Protein AF-A0A176NIK9-F1 (afdb_monomer)

Secondary structure (DSSP, 8-state):
-EEEEEEEEPPTT----TT-EEEEEEEETT--EEEEESSTTS-PPPSS---S-EEEEEEE-TTTS-TT-EEEEEEEEEETTEE-B---EEEEE--SS-EEEEEE--B-GGGGGGG--------

Sequence (123 aa):
MNIITLTLQLPEGYRLPDAGRTEVSVRNTAGVQISASGGQGSNMAPKEPVNQPWQYRFQVDPETMPAGEQLLVKAQAYQDDTALFLDTEQAFTWDGGDQHVDIPLSLAPASLVETVQAPTFGS

Radius of gyration: 17.11 Å; Cα contacts (8 Å, |Δi|>4): 226; chains: 1; bounding box: 34×27×67 Å

Structure (mmCIF, N/CA/C/O backbone):
data_AF-A0A176NIK9-F1
#
_entry.id   AF-A0A176NIK9-F1
#
loop_
_atom_site.group_PDB
_atom_site.id
_atom_site.type_symbol
_atom_site.label_atom_id
_atom_site.label_alt_id
_atom_site.label_comp_id
_atom_site.label_asym_id
_atom_site.label_entity_id
_atom_site.label_seq_id
_atom_site.pdbx_PDB_ins_code
_atom_site.Cartn_x
_atom_site.Cartn_y
_atom_site.Cartn_z
_atom_site.occupancy
_atom_site.B_iso_or_equiv
_atom_site.auth_seq_id
_atom_site.auth_comp_id
_atom_site.auth_asym_id
_atom_site.auth_atom_id
_atom_site.pdbx_PDB_model_num
ATOM 1 N N . MET A 1 1 ? 0.220 -3.512 19.704 1.00 84.88 1 MET A N 1
ATOM 2 C CA . MET A 1 1 ? 1.007 -3.485 18.455 1.00 84.88 1 MET A CA 1
ATOM 3 C C . MET A 1 1 ? 0.631 -4.679 17.595 1.00 84.88 1 MET A C 1
ATOM 5 O O . MET A 1 1 ? 0.837 -5.802 18.037 1.00 84.88 1 MET A O 1
ATOM 9 N N . ASN A 1 2 ? 0.083 -4.428 16.411 1.00 90.56 2 ASN A N 1
ATOM 10 C CA . ASN A 1 2 ? -0.264 -5.441 15.412 1.00 90.56 2 ASN A CA 1
ATOM 11 C C . ASN A 1 2 ? 0.669 -5.309 14.202 1.00 90.56 2 ASN A C 1
ATOM 13 O O . ASN A 1 2 ? 1.262 -4.247 13.992 1.00 90.56 2 ASN A O 1
ATOM 17 N N . ILE A 1 3 ? 0.821 -6.368 13.411 1.00 90.56 3 ILE A N 1
ATOM 18 C CA . ILE A 1 3 ? 1.676 -6.380 12.223 1.00 90.56 3 ILE A CA 1
ATOM 19 C C . ILE A 1 3 ? 0.813 -6.474 10.971 1.00 90.56 3 ILE A C 1
ATOM 21 O O . ILE A 1 3 ? 0.053 -7.422 10.785 1.00 90.56 3 ILE A O 1
ATOM 25 N N . ILE A 1 4 ? 1.013 -5.529 10.056 1.00 91.44 4 ILE A N 1
ATOM 26 C CA . ILE A 1 4 ? 0.466 -5.611 8.705 1.00 91.44 4 ILE A CA 1
ATOM 27 C C . ILE A 1 4 ? 1.571 -6.099 7.771 1.00 91.44 4 ILE A C 1
ATOM 29 O O . ILE A 1 4 ? 2.689 -5.575 7.766 1.00 91.44 4 ILE A O 1
ATOM 33 N N . THR A 1 5 ? 1.262 -7.131 6.991 1.00 91.06 5 THR A N 1
ATOM 34 C CA . THR A 1 5 ? 2.138 -7.697 5.963 1.00 91.06 5 THR A CA 1
ATOM 35 C C . THR A 1 5 ? 1.550 -7.400 4.593 1.00 91.06 5 THR A C 1
ATOM 37 O O . THR A 1 5 ? 0.467 -7.875 4.268 1.00 91.06 5 THR A O 1
ATOM 40 N N . LEU A 1 6 ? 2.274 -6.628 3.791 1.00 90.00 6 LEU A N 1
ATOM 41 C CA . LEU A 1 6 ? 1.948 -6.353 2.401 1.00 90.00 6 LEU A CA 1
ATOM 42 C C . LEU A 1 6 ? 2.738 -7.298 1.500 1.00 90.00 6 LEU A C 1
ATOM 44 O O . LEU A 1 6 ? 3.968 -7.337 1.574 1.00 90.00 6 LEU A O 1
ATOM 48 N N . THR A 1 7 ? 2.040 -8.013 0.630 1.00 89.38 7 THR A N 1
ATOM 49 C CA . THR A 1 7 ? 2.629 -8.795 -0.457 1.00 89.38 7 THR A CA 1
ATOM 50 C C . THR A 1 7 ? 2.462 -8.007 -1.748 1.00 89.38 7 THR A C 1
ATOM 52 O O . THR A 1 7 ? 1.358 -7.865 -2.265 1.00 89.38 7 THR A O 1
ATOM 55 N N . LEU A 1 8 ? 3.561 -7.463 -2.266 1.00 86.69 8 LEU A N 1
ATOM 56 C CA . LEU A 1 8 ? 3.589 -6.699 -3.508 1.00 86.69 8 LEU A CA 1
ATOM 57 C C . LEU A 1 8 ? 3.636 -7.682 -4.676 1.00 86.69 8 LEU A C 1
ATOM 59 O O . LEU A 1 8 ? 4.672 -8.290 -4.962 1.00 86.69 8 LEU A O 1
ATOM 63 N N . GLN A 1 9 ? 2.485 -7.881 -5.313 1.00 86.31 9 GLN A N 1
ATOM 64 C CA . GLN A 1 9 ? 2.343 -8.862 -6.378 1.00 86.31 9 GLN A CA 1
ATOM 65 C C . GLN A 1 9 ? 2.899 -8.270 -7.668 1.00 86.31 9 GLN A C 1
ATOM 67 O O . GLN A 1 9 ? 2.348 -7.326 -8.233 1.00 86.31 9 GLN A O 1
ATOM 72 N N . LEU A 1 10 ? 4.022 -8.821 -8.115 1.00 82.19 10 LEU A N 1
ATOM 73 C CA . LEU A 1 10 ? 4.605 -8.467 -9.399 1.00 82.19 10 LEU A CA 1
ATOM 74 C C . LEU A 1 10 ? 3.701 -8.975 -10.536 1.00 82.19 10 LEU A C 1
ATOM 76 O O . LEU A 1 10 ? 3.101 -10.043 -10.397 1.00 82.19 10 LEU A O 1
ATOM 80 N N . PRO A 1 11 ? 3.644 -8.261 -11.670 1.00 81.44 11 PRO A N 1
ATOM 81 C CA . PRO A 1 11 ? 3.025 -8.771 -12.887 1.00 81.44 11 PRO A CA 1
ATOM 82 C C . PRO A 1 11 ? 3.585 -10.149 -13.270 1.00 81.44 11 PRO A C 1
ATOM 84 O O . PRO A 1 11 ? 4.766 -10.433 -13.044 1.00 81.44 11 PRO A O 1
ATOM 87 N 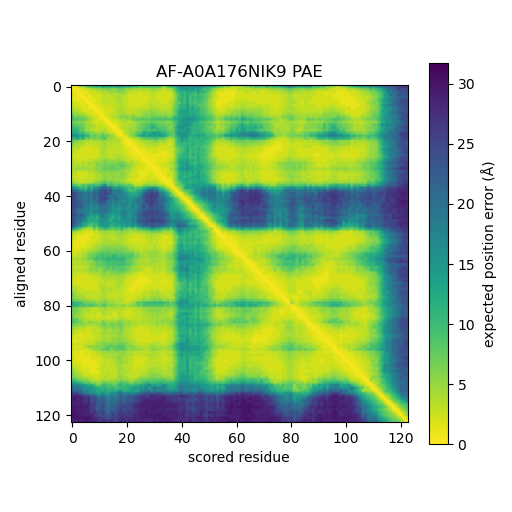N . GLU A 1 12 ? 2.758 -11.001 -13.877 1.00 77.38 12 GLU A N 1
ATOM 88 C CA . GLU A 1 12 ? 3.174 -12.350 -14.274 1.00 77.38 12 GLU A CA 1
ATOM 89 C C . GLU A 1 12 ? 4.422 -12.327 -15.168 1.00 77.38 12 GLU A C 1
ATOM 91 O O . GLU A 1 12 ? 4.529 -11.549 -16.115 1.00 77.38 12 GLU A O 1
ATOM 96 N N . GLY A 1 13 ? 5.392 -13.187 -14.849 1.00 73.25 13 GLY A N 1
ATOM 97 C CA . GLY A 1 13 ? 6.660 -13.274 -15.576 1.00 73.25 13 GLY A CA 1
ATOM 98 C C . GLY A 1 13 ? 7.648 -12.133 -15.301 1.00 73.25 13 GLY A C 1
ATOM 99 O O . GLY A 1 13 ? 8.795 -12.230 -15.736 1.00 73.25 13 GLY A O 1
ATOM 100 N N . TYR A 1 14 ? 7.260 -11.098 -14.549 1.00 75.06 14 TYR A N 1
ATOM 101 C CA . TYR A 1 14 ? 8.148 -9.994 -14.201 1.00 75.06 14 TYR A CA 1
ATOM 102 C C . TYR A 1 14 ? 9.014 -10.327 -12.980 1.00 75.06 14 TYR A C 1
ATOM 104 O O . TYR A 1 14 ? 8.534 -10.818 -11.953 1.00 75.06 14 TYR A O 1
ATOM 112 N N . ARG A 1 15 ? 10.309 -10.022 -13.076 1.00 71.38 15 ARG A N 1
ATOM 113 C CA . ARG A 1 15 ? 11.259 -10.099 -11.961 1.00 71.38 15 ARG A CA 1
ATOM 114 C C . ARG A 1 15 ? 11.809 -8.712 -11.683 1.00 71.38 15 ARG A C 1
ATOM 116 O O . ARG A 1 15 ? 12.092 -7.964 -12.613 1.00 71.38 15 ARG A O 1
ATOM 123 N N . LEU A 1 16 ? 11.958 -8.386 -10.402 1.00 72.25 16 LEU A N 1
ATOM 124 C CA . LEU A 1 16 ? 12.644 -7.161 -10.007 1.00 72.25 16 LEU A CA 1
ATOM 125 C C . LEU A 1 16 ? 14.114 -7.230 -10.451 1.00 72.25 16 LEU A C 1
ATOM 127 O O . LEU A 1 16 ? 14.716 -8.300 -10.340 1.00 72.25 16 LEU A O 1
ATOM 131 N N . PRO A 1 17 ? 14.691 -6.119 -10.933 1.00 67.75 17 PRO A N 1
ATOM 132 C CA . PRO A 1 17 ? 16.107 -6.071 -11.269 1.00 67.75 17 PRO A CA 1
ATOM 133 C C . PRO A 1 17 ? 16.970 -6.187 -10.006 1.00 67.75 17 PRO A C 1
ATOM 135 O O . PRO A 1 17 ? 16.652 -5.591 -8.976 1.00 67.75 17 PRO A O 1
ATOM 138 N N . ASP A 1 18 ? 18.095 -6.904 -10.103 1.00 65.12 18 ASP A N 1
ATOM 139 C CA . ASP A 1 18 ? 19.032 -7.121 -8.987 1.00 65.12 18 ASP A CA 1
ATOM 140 C C . ASP A 1 18 ? 19.624 -5.816 -8.421 1.00 65.12 18 ASP A C 1
ATOM 142 O O . ASP A 1 18 ? 19.940 -5.731 -7.237 1.00 65.12 18 ASP A O 1
ATOM 146 N N . ALA A 1 19 ? 19.765 -4.785 -9.261 1.00 64.88 19 ALA A N 1
ATOM 147 C CA . ALA A 1 19 ? 20.337 -3.483 -8.909 1.00 64.88 19 ALA A CA 1
ATOM 148 C C . ALA A 1 19 ? 19.281 -2.359 -8.842 1.00 64.88 19 ALA A C 1
ATOM 150 O O . ALA A 1 19 ? 19.563 -1.215 -9.192 1.00 64.88 19 ALA A O 1
ATOM 151 N N . GLY A 1 20 ? 18.053 -2.682 -8.425 1.00 65.75 20 GLY A N 1
ATOM 152 C CA . GLY A 1 20 ? 16.963 -1.714 -8.299 1.00 65.75 20 GLY A CA 1
ATOM 153 C C . GLY A 1 20 ? 16.847 -1.083 -6.909 1.00 65.75 20 GLY A C 1
ATOM 154 O O . GLY A 1 20 ? 17.088 -1.727 -5.887 1.00 65.75 20 GLY A O 1
ATOM 155 N N . ARG A 1 21 ? 16.407 0.177 -6.849 1.00 76.19 21 ARG A N 1
ATOM 156 C CA . ARG A 1 21 ? 15.932 0.792 -5.602 1.00 76.19 21 ARG A CA 1
ATOM 157 C C . ARG A 1 21 ? 14.444 0.516 -5.457 1.00 76.19 21 ARG A C 1
ATOM 159 O O . ARG A 1 21 ? 13.683 0.806 -6.369 1.00 76.19 21 ARG A O 1
ATOM 166 N N . THR A 1 22 ? 14.019 0.029 -4.299 1.00 78.69 22 THR A N 1
ATOM 167 C CA . THR A 1 22 ? 12.601 -0.176 -3.989 1.00 78.69 22 THR A CA 1
ATOM 168 C C . THR A 1 22 ? 12.163 0.686 -2.814 1.00 78.69 22 THR A C 1
ATOM 170 O O . THR A 1 22 ? 12.853 0.737 -1.795 1.00 78.69 22 THR A O 1
ATOM 173 N N . GLU A 1 23 ? 10.996 1.304 -2.926 1.00 85.56 23 GLU A N 1
ATOM 174 C CA . GLU A 1 23 ? 10.396 2.170 -1.917 1.00 85.56 23 GLU A CA 1
ATOM 175 C C . GLU A 1 23 ? 8.929 1.789 -1.730 1.00 85.56 23 GLU A C 1
ATOM 177 O O . GLU A 1 23 ? 8.212 1.518 -2.691 1.00 85.56 23 GLU A O 1
ATOM 182 N N . VAL A 1 24 ? 8.479 1.757 -0.483 1.00 87.44 24 VAL A N 1
ATOM 183 C CA . VAL A 1 24 ? 7.087 1.517 -0.106 1.00 87.44 24 VAL A CA 1
ATOM 184 C C . VAL A 1 24 ? 6.719 2.583 0.902 1.00 87.44 24 VAL A C 1
ATOM 186 O O . VAL A 1 24 ? 7.437 2.764 1.877 1.00 87.44 24 VAL A O 1
ATOM 189 N N . SER A 1 25 ? 5.614 3.282 0.705 1.00 91.19 25 SER A N 1
ATOM 190 C CA . SER A 1 25 ? 5.061 4.206 1.685 1.00 91.19 25 SER A CA 1
ATOM 191 C C . SER A 1 25 ? 3.611 3.860 1.972 1.00 91.19 25 SER A C 1
ATOM 193 O O . SER A 1 25 ? 2.857 3.436 1.099 1.00 91.19 25 SER A O 1
ATOM 195 N N . VAL A 1 26 ? 3.239 4.004 3.237 1.00 91.31 26 VAL A N 1
ATOM 196 C CA . VAL A 1 26 ? 1.900 3.748 3.746 1.00 91.31 26 VAL A CA 1
ATOM 197 C C . VAL A 1 26 ? 1.446 4.991 4.484 1.00 91.31 26 VAL A C 1
ATOM 199 O O . VAL A 1 26 ? 2.129 5.471 5.392 1.00 91.31 26 VAL A O 1
ATOM 202 N N . ARG A 1 27 ? 0.286 5.511 4.104 1.00 93.31 27 ARG A N 1
ATOM 203 C CA . ARG A 1 27 ? -0.342 6.673 4.735 1.00 93.31 27 ARG A CA 1
ATOM 204 C C . ARG A 1 27 ? -1.826 6.436 4.942 1.00 93.31 27 ARG A C 1
ATOM 206 O O . ARG A 1 27 ? -2.406 5.599 4.264 1.00 93.31 27 ARG A O 1
ATOM 213 N N . ASN A 1 28 ? -2.449 7.161 5.856 1.00 91.75 28 ASN A N 1
ATOM 214 C CA . ASN A 1 28 ? -3.907 7.155 5.956 1.00 91.75 28 ASN A CA 1
ATOM 215 C C . ASN A 1 28 ? -4.542 8.164 4.983 1.00 91.75 28 ASN A C 1
ATOM 217 O O . ASN A 1 28 ? -3.851 8.934 4.307 1.00 91.75 28 ASN A O 1
ATOM 221 N N . THR A 1 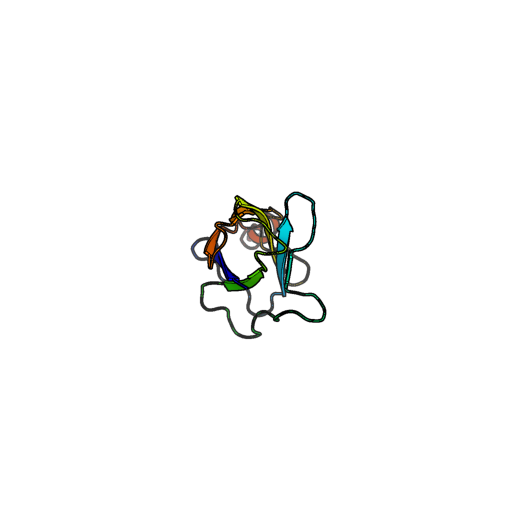29 ? -5.872 8.185 4.922 1.00 90.25 29 THR A N 1
ATOM 222 C CA . THR A 1 29 ? -6.637 9.111 4.064 1.00 90.25 29 THR A CA 1
ATOM 223 C C . THR A 1 29 ? -6.503 10.579 4.477 1.00 90.25 29 THR A C 1
ATOM 225 O O . THR A 1 29 ? -6.692 11.466 3.647 1.00 90.25 29 THR A O 1
ATOM 228 N N . ALA A 1 30 ? -6.104 10.853 5.723 1.00 89.44 30 ALA A N 1
ATOM 229 C CA . ALA A 1 30 ? -5.739 12.191 6.189 1.00 89.44 30 ALA A CA 1
ATOM 230 C C . ALA A 1 30 ? -4.329 12.632 5.733 1.00 89.44 30 ALA A C 1
ATOM 232 O O . ALA A 1 30 ? -3.911 13.753 6.021 1.00 89.44 30 ALA A O 1
ATOM 233 N N . GLY A 1 31 ? -3.588 11.770 5.026 1.00 87.50 31 GLY A N 1
ATOM 234 C CA . GLY A 1 31 ? -2.241 12.047 4.526 1.00 87.50 31 GLY A CA 1
ATOM 235 C C . GLY A 1 31 ? -1.128 11.860 5.560 1.00 87.50 31 GLY A C 1
ATOM 236 O O . GLY A 1 31 ? 0.024 12.180 5.271 1.00 87.50 31 GLY A O 1
ATOM 237 N N . VAL A 1 32 ? -1.437 11.332 6.747 1.00 89.56 32 VAL A N 1
ATOM 238 C CA . VAL A 1 32 ? -0.452 11.022 7.789 1.00 89.56 32 VAL A CA 1
ATOM 239 C C . VAL A 1 32 ? 0.337 9.787 7.374 1.00 89.56 32 VAL A C 1
ATOM 241 O O . VAL A 1 32 ? -0.242 8.733 7.111 1.00 89.56 32 VAL A O 1
ATOM 244 N N . GLN A 1 33 ? 1.665 9.907 7.324 1.00 90.06 33 GLN A N 1
ATOM 245 C CA . GLN A 1 33 ? 2.544 8.776 7.036 1.00 90.06 33 GLN A CA 1
ATOM 246 C C . GLN A 1 33 ? 2.559 7.805 8.221 1.00 90.06 33 GLN A C 1
ATOM 248 O O . GLN A 1 33 ? 2.972 8.166 9.320 1.00 90.06 33 GLN A O 1
ATOM 253 N N . ILE A 1 34 ? 2.143 6.567 7.965 1.00 89.44 34 ILE A N 1
ATOM 254 C CA . ILE A 1 34 ? 2.126 5.468 8.935 1.00 89.44 34 ILE A CA 1
ATOM 255 C C . ILE A 1 34 ? 3.440 4.692 8.873 1.00 89.44 34 ILE A C 1
ATOM 257 O O . ILE A 1 34 ? 4.010 4.329 9.899 1.00 89.44 34 ILE A O 1
ATOM 261 N N . SER A 1 35 ? 3.950 4.445 7.665 1.00 88.19 35 SER A N 1
ATOM 262 C CA . SER A 1 35 ? 5.217 3.743 7.477 1.00 88.19 35 SER A CA 1
ATOM 263 C C . SER A 1 35 ? 5.855 4.069 6.133 1.00 88.19 35 SER A C 1
ATOM 265 O O . SER A 1 35 ? 5.160 4.436 5.189 1.00 88.19 35 SER A O 1
ATOM 267 N N . ALA A 1 36 ? 7.176 3.941 6.032 1.00 83.88 36 ALA A N 1
ATOM 268 C CA . ALA A 1 36 ? 7.881 4.030 4.758 1.00 83.88 36 ALA A CA 1
ATOM 269 C C . ALA A 1 36 ? 9.183 3.212 4.773 1.00 83.88 36 ALA A C 1
ATOM 271 O O . ALA A 1 36 ? 9.936 3.265 5.745 1.00 83.88 36 ALA A O 1
ATOM 272 N N . SER A 1 37 ? 9.486 2.486 3.696 1.00 75.81 37 SER A N 1
ATOM 273 C CA . SER A 1 37 ? 10.818 1.946 3.406 1.00 75.81 37 SER A CA 1
ATOM 274 C C . SER A 1 37 ? 11.598 2.932 2.534 1.00 75.81 37 SER A C 1
ATOM 276 O O . SER A 1 37 ? 11.068 3.476 1.570 1.00 75.81 37 SER A O 1
ATOM 278 N N . GLY A 1 38 ? 12.861 3.189 2.891 1.00 56.91 38 GLY A N 1
ATOM 279 C CA . GLY A 1 38 ? 13.746 4.091 2.137 1.00 56.91 38 GLY A CA 1
ATOM 280 C C . GLY A 1 38 ? 14.155 5.388 2.849 1.00 56.91 38 GLY A C 1
ATOM 281 O O . GLY A 1 38 ? 14.978 6.126 2.313 1.00 56.91 38 GLY A O 1
ATOM 282 N N . GLY A 1 39 ? 13.648 5.652 4.059 1.00 36.41 39 GLY A N 1
ATOM 283 C CA . GLY A 1 39 ? 14.144 6.713 4.949 1.00 36.41 39 GLY A CA 1
ATOM 284 C C . GLY A 1 39 ? 15.275 6.241 5.876 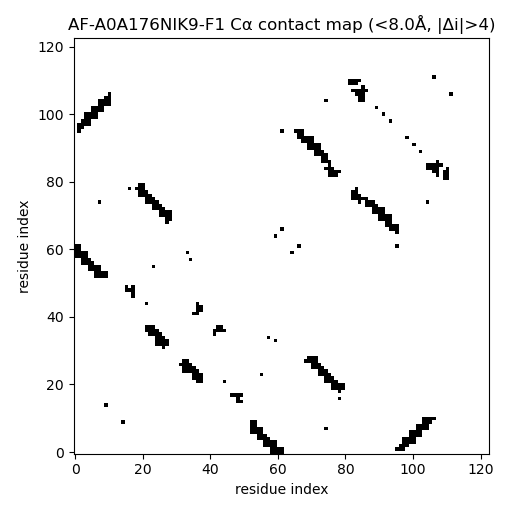1.00 36.41 39 GLY A C 1
ATOM 285 O O . GLY A 1 39 ? 15.432 5.042 6.118 1.00 36.41 39 GLY A O 1
ATOM 286 N N . GLN A 1 40 ? 16.054 7.186 6.420 1.00 30.77 40 GLN A N 1
ATOM 287 C CA . GLN A 1 40 ? 17.078 6.927 7.444 1.00 30.77 40 GLN A CA 1
ATOM 288 C C . GLN A 1 40 ? 16.395 6.307 8.680 1.00 30.77 40 GLN A C 1
ATOM 290 O O . GLN A 1 40 ? 15.805 7.014 9.490 1.00 30.77 40 GLN A O 1
ATOM 295 N N . GLY A 1 41 ? 16.410 4.973 8.775 1.00 32.19 41 GLY A N 1
ATOM 296 C CA . GLY A 1 41 ? 15.790 4.220 9.872 1.00 32.19 41 GLY A CA 1
ATOM 297 C C . GLY A 1 41 ? 14.783 3.126 9.494 1.00 32.19 41 GLY A C 1
ATOM 298 O O . GLY A 1 41 ? 14.159 2.589 10.403 1.00 32.19 41 GLY A O 1
ATOM 299 N N . SER A 1 42 ? 14.595 2.753 8.221 1.00 34.88 42 SER A N 1
ATOM 300 C CA . SER A 1 42 ? 13.685 1.641 7.882 1.00 34.88 42 SER A CA 1
ATOM 301 C C . SER A 1 42 ? 14.244 0.640 6.881 1.00 34.88 42 SER A C 1
ATOM 303 O O . SER A 1 42 ? 14.945 1.009 5.941 1.00 34.88 42 SER A O 1
ATOM 305 N N . ASN A 1 43 ? 13.913 -0.630 7.152 1.00 38.66 43 ASN A N 1
ATOM 306 C CA . ASN A 1 43 ? 14.402 -1.859 6.530 1.00 38.66 43 ASN A CA 1
ATOM 307 C C . ASN A 1 43 ? 14.682 -1.682 5.038 1.00 38.66 43 ASN A C 1
ATOM 309 O O . ASN A 1 43 ? 13.762 -1.596 4.222 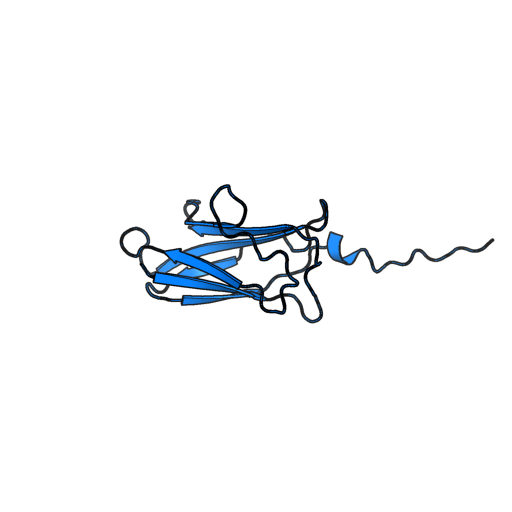1.00 38.66 43 ASN A O 1
ATOM 313 N N . MET A 1 44 ? 15.974 -1.632 4.704 1.00 37.03 44 MET A N 1
ATOM 314 C CA . MET A 1 44 ? 16.428 -1.808 3.334 1.00 37.03 44 MET A CA 1
ATOM 315 C C . MET A 1 44 ? 15.850 -3.125 2.819 1.00 37.03 44 MET A C 1
ATOM 317 O O . MET A 1 44 ? 16.000 -4.159 3.475 1.00 37.03 44 MET A O 1
ATOM 321 N N . ALA A 1 45 ? 15.198 -3.087 1.656 1.00 45.59 45 ALA A N 1
ATOM 322 C CA . ALA A 1 45 ? 14.968 -4.306 0.899 1.00 45.59 45 ALA A CA 1
ATOM 323 C C . ALA A 1 45 ? 16.324 -5.019 0.724 1.00 45.59 45 ALA A C 1
ATOM 325 O O . ALA A 1 45 ? 17.346 -4.341 0.545 1.00 45.59 45 ALA A O 1
ATOM 326 N N . PRO A 1 46 ? 16.374 -6.352 0.877 1.00 41.34 46 PRO A N 1
ATOM 327 C CA . PRO A 1 46 ? 17.631 -7.084 0.855 1.00 41.34 46 PRO A CA 1
ATOM 328 C C . PRO A 1 46 ? 18.379 -6.820 -0.458 1.00 41.34 46 PRO A C 1
ATOM 330 O O . PRO A 1 46 ? 17.778 -6.771 -1.524 1.00 41.34 46 PRO A O 1
ATOM 333 N N . LYS A 1 47 ? 19.709 -6.684 -0.373 1.00 41.44 47 LYS A N 1
ATOM 334 C CA . LYS A 1 47 ? 20.634 -6.589 -1.524 1.00 41.44 47 LYS A CA 1
ATOM 335 C C . LYS A 1 47 ? 20.732 -7.894 -2.335 1.00 41.44 47 LYS A C 1
ATOM 337 O O . LYS A 1 47 ? 21.611 -8.030 -3.179 1.00 41.44 47 LYS A O 1
ATOM 342 N N . GLU A 1 48 ? 19.898 -8.872 -2.013 1.00 42.44 48 GLU A N 1
ATOM 343 C CA . GLU A 1 48 ? 19.857 -10.194 -2.624 1.00 42.44 48 GLU A CA 1
ATOM 344 C C . GLU A 1 48 ? 18.650 -10.259 -3.564 1.00 42.44 48 GLU A C 1
ATOM 346 O O . GLU A 1 48 ? 17.662 -9.559 -3.315 1.00 42.44 48 GLU A O 1
ATOM 351 N N . PRO A 1 49 ? 18.694 -11.083 -4.626 1.00 47.03 49 PRO A N 1
ATOM 352 C CA . PRO A 1 49 ? 17.562 -11.245 -5.525 1.00 47.03 49 PRO A CA 1
ATOM 353 C C . PRO A 1 49 ? 16.314 -11.570 -4.706 1.00 47.03 49 PRO A C 1
ATOM 355 O O . PRO A 1 49 ? 16.276 -12.568 -3.980 1.00 47.03 49 PRO A O 1
ATOM 358 N N . VAL A 1 50 ? 15.295 -10.713 -4.807 1.00 52.97 50 VAL A N 1
ATOM 359 C CA . VAL A 1 50 ? 13.984 -10.941 -4.197 1.00 52.97 50 VAL A CA 1
ATOM 360 C C . VAL A 1 50 ? 13.346 -12.105 -4.951 1.00 52.97 50 VAL A C 1
ATOM 362 O O . VAL A 1 50 ? 12.570 -11.922 -5.889 1.00 52.97 50 VAL A O 1
ATOM 365 N N . ASN A 1 51 ? 13.714 -13.331 -4.576 1.00 50.38 51 ASN A N 1
ATOM 366 C CA . ASN A 1 51 ? 12.931 -14.504 -4.915 1.00 50.38 51 ASN A CA 1
ATOM 367 C C . ASN A 1 51 ? 11.553 -14.267 -4.305 1.00 50.38 51 ASN A C 1
ATOM 369 O O . ASN A 1 51 ? 11.418 -14.092 -3.096 1.00 50.38 51 ASN A O 1
ATOM 373 N N . GLN A 1 52 ? 10.573 -14.149 -5.193 1.00 57.84 52 GLN A N 1
ATOM 374 C CA . GLN A 1 52 ? 9.204 -13.761 -4.901 1.00 57.84 52 GLN A CA 1
ATOM 375 C C . GLN A 1 52 ? 8.645 -14.467 -3.651 1.00 57.84 52 GLN A C 1
ATOM 377 O O . GLN A 1 52 ? 8.939 -15.648 -3.437 1.00 57.84 52 GLN A O 1
ATOM 382 N N . PRO A 1 53 ? 7.777 -13.792 -2.876 1.00 66.38 53 PRO A N 1
ATOM 383 C CA . PRO A 1 53 ? 7.192 -12.474 -3.155 1.00 66.38 53 PRO A CA 1
ATOM 384 C C . PRO A 1 53 ? 7.918 -11.284 -2.495 1.00 66.38 53 PRO A C 1
ATOM 386 O O . PRO A 1 53 ? 8.518 -11.410 -1.430 1.00 66.38 53 PRO A O 1
ATOM 389 N N . TRP A 1 54 ? 7.814 -10.094 -3.104 1.00 79.50 54 TRP A N 1
ATOM 390 C CA . TRP A 1 54 ? 8.278 -8.845 -2.488 1.00 79.50 54 TRP A CA 1
ATOM 391 C C . TRP A 1 54 ? 7.353 -8.488 -1.316 1.00 79.50 54 TRP A C 1
ATOM 393 O O . TRP A 1 54 ? 6.209 -8.089 -1.515 1.00 79.50 54 TRP A O 1
ATOM 403 N N . GLN A 1 55 ? 7.838 -8.667 -0.086 1.00 84.81 55 GLN A N 1
ATOM 404 C CA . GLN A 1 55 ? 7.053 -8.437 1.128 1.00 84.81 55 GLN A CA 1
ATOM 405 C C . GLN A 1 55 ? 7.517 -7.197 1.888 1.00 84.81 55 GLN A C 1
ATOM 407 O O . GLN A 1 55 ? 8.713 -6.983 2.089 1.00 84.81 55 GLN A O 1
ATOM 412 N N . TYR A 1 56 ? 6.558 -6.410 2.371 1.00 86.12 56 TYR A N 1
ATOM 413 C CA . TYR A 1 56 ? 6.790 -5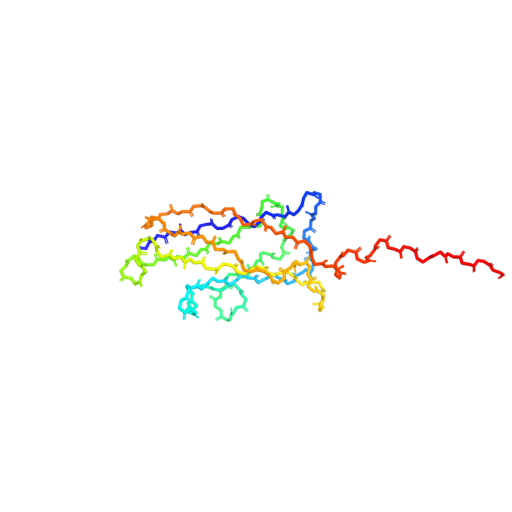.280 3.263 1.00 86.12 56 TYR A CA 1
ATOM 414 C C . TYR A 1 56 ? 5.976 -5.451 4.542 1.00 86.12 56 TYR A C 1
ATOM 416 O O . TYR A 1 56 ? 4.781 -5.718 4.496 1.00 86.12 56 TYR A O 1
ATOM 424 N N . ARG A 1 57 ? 6.623 -5.315 5.699 1.00 89.44 57 ARG A N 1
ATOM 425 C CA . ARG A 1 57 ? 5.987 -5.505 7.007 1.00 89.44 57 ARG A CA 1
ATOM 426 C C . ARG A 1 57 ? 6.182 -4.263 7.849 1.00 89.44 57 ARG A C 1
ATOM 428 O O . ARG A 1 57 ? 7.307 -3.780 7.972 1.00 89.44 57 ARG A O 1
ATOM 435 N N . PHE A 1 58 ? 5.106 -3.793 8.460 1.00 88.81 58 PHE A N 1
ATOM 436 C CA . PHE A 1 58 ? 5.142 -2.661 9.374 1.00 88.81 58 PHE A CA 1
ATOM 437 C C . PHE A 1 58 ? 4.218 -2.898 10.564 1.00 88.81 58 PHE A C 1
ATOM 439 O O . PHE A 1 58 ? 3.275 -3.690 10.507 1.00 88.81 58 PHE A O 1
ATOM 446 N N . GLN A 1 59 ? 4.550 -2.244 11.671 1.00 90.56 59 GLN A N 1
ATOM 447 C CA . GLN A 1 59 ? 3.776 -2.302 12.900 1.00 90.56 59 GLN A CA 1
ATOM 448 C C . GLN A 1 59 ? 2.778 -1.155 12.934 1.00 90.56 59 GLN A C 1
ATOM 450 O O . GLN A 1 59 ? 3.098 -0.039 12.525 1.00 90.56 59 GLN A O 1
ATOM 455 N N . VAL A 1 60 ? 1.592 -1.440 13.455 1.00 88.00 60 VAL A N 1
ATOM 456 C CA . VAL A 1 60 ? 0.557 -0.443 13.691 1.00 88.00 60 VAL A CA 1
ATOM 457 C C . VAL A 1 60 ? 0.067 -0.552 15.123 1.00 88.00 60 VAL A C 1
ATOM 459 O O . VAL A 1 60 ? -0.056 -1.651 15.681 1.00 88.00 60 VAL A O 1
ATOM 462 N N . ASP A 1 61 ? -0.190 0.602 15.726 1.00 87.56 61 ASP A N 1
ATOM 463 C CA . ASP A 1 61 ? -0.687 0.682 17.084 1.00 87.56 61 ASP A CA 1
ATOM 464 C C . ASP A 1 61 ? -2.204 0.968 17.106 1.00 87.56 61 ASP A C 1
ATOM 466 O O . ASP A 1 61 ? -2.625 2.025 16.624 1.00 87.56 61 ASP A O 1
ATOM 470 N N . PRO A 1 62 ? -3.030 0.049 17.650 1.00 84.62 62 PRO A N 1
ATOM 471 C CA . PRO A 1 62 ? -4.488 0.193 17.685 1.00 84.62 62 PRO A CA 1
ATOM 472 C C . PRO A 1 62 ? -4.988 1.343 18.569 1.00 84.62 62 PRO A C 1
ATOM 474 O O . PRO A 1 62 ? -6.155 1.710 18.462 1.00 84.62 62 PRO A O 1
ATOM 477 N N . GLU A 1 63 ? -4.156 1.907 19.452 1.00 86.00 63 GLU A N 1
ATOM 478 C CA . GLU A 1 63 ? -4.543 3.076 20.250 1.00 86.00 63 GLU A CA 1
ATOM 479 C C . GLU A 1 63 ? -4.476 4.362 19.414 1.00 86.00 63 GLU A C 1
ATOM 481 O O . GLU A 1 63 ? -5.181 5.329 19.699 1.00 86.00 63 GLU A O 1
ATOM 486 N N . THR A 1 64 ? -3.648 4.373 18.363 1.00 83.75 64 THR A N 1
ATOM 487 C CA . THR A 1 64 ? -3.424 5.549 17.502 1.00 83.75 64 THR A CA 1
ATOM 488 C C . THR A 1 64 ? -4.092 5.460 16.136 1.00 83.75 64 THR A C 1
ATOM 490 O O . THR A 1 64 ? -4.347 6.491 15.514 1.00 83.75 64 THR A O 1
ATOM 493 N N . MET A 1 65 ? -4.409 4.252 15.677 1.00 86.12 65 MET A N 1
ATOM 494 C CA . MET A 1 65 ? -5.147 4.011 14.446 1.00 86.12 65 MET A CA 1
ATOM 495 C C . MET A 1 65 ? -6.362 3.149 14.787 1.00 86.12 65 MET A C 1
ATOM 497 O O . MET A 1 65 ? -6.174 2.081 15.355 1.00 86.12 65 MET A O 1
ATOM 501 N N . PRO A 1 66 ? -7.601 3.576 14.501 1.00 89.00 66 PRO A N 1
ATOM 502 C CA . PRO A 1 66 ? -8.778 2.762 14.776 1.00 89.00 66 PRO A CA 1
ATOM 503 C C . PRO A 1 66 ? -8.961 1.661 13.723 1.00 89.00 66 PRO A C 1
ATOM 505 O O . PRO A 1 66 ? -8.617 1.823 12.551 1.00 89.00 66 PRO A O 1
ATOM 508 N N . ALA A 1 67 ? -9.564 0.541 14.124 1.00 90.94 67 ALA A N 1
ATOM 509 C CA . ALA A 1 67 ? -10.046 -0.459 13.173 1.00 90.94 67 ALA A CA 1
ATOM 510 C C . ALA A 1 67 ? -11.070 0.171 12.210 1.00 90.94 67 ALA A C 1
ATOM 512 O O . ALA A 1 67 ? -11.897 0.989 12.616 1.00 90.94 67 ALA A O 1
ATOM 513 N N . GLY A 1 68 ? -11.018 -0.213 10.937 1.00 91.50 68 GLY A N 1
ATOM 514 C CA . GLY A 1 68 ? -11.805 0.399 9.867 1.00 91.50 68 GLY A CA 1
ATOM 515 C C . GLY A 1 68 ? -11.123 1.590 9.185 1.00 91.50 68 GLY A C 1
ATOM 516 O O . GLY A 1 68 ? -11.640 2.068 8.174 1.00 91.50 68 GLY A O 1
ATOM 517 N N . GLU A 1 69 ? -9.964 2.043 9.678 1.00 91.19 69 GLU A N 1
ATOM 518 C CA . GLU A 1 69 ? -9.169 3.074 9.007 1.00 91.19 69 GLU A CA 1
ATOM 519 C C . GLU A 1 69 ? -8.710 2.581 7.628 1.00 91.19 69 GLU A C 1
ATOM 521 O O . GLU A 1 69 ? -8.249 1.446 7.459 1.00 91.19 69 GLU A O 1
ATOM 526 N N . GLN A 1 70 ? -8.836 3.453 6.628 1.00 95.00 70 GLN A N 1
ATOM 527 C CA . GLN A 1 70 ? -8.340 3.185 5.286 1.00 95.00 70 GLN A CA 1
ATOM 528 C C . GLN A 1 70 ? -6.892 3.660 5.148 1.00 95.00 70 GLN A C 1
ATOM 530 O O . GLN A 1 70 ? -6.564 4.822 5.403 1.00 95.00 70 GLN A O 1
ATOM 535 N N . LEU A 1 71 ? -6.043 2.747 4.694 1.00 93.69 71 LEU A N 1
ATOM 536 C CA . LEU A 1 71 ? -4.637 2.967 4.413 1.00 93.69 71 LEU A CA 1
ATOM 537 C C . LEU A 1 71 ? -4.387 2.949 2.911 1.00 93.69 71 LEU A C 1
ATOM 539 O O . LEU A 1 71 ? -4.945 2.136 2.181 1.00 93.69 71 LEU A O 1
ATOM 543 N N . LEU A 1 72 ? -3.523 3.851 2.470 1.00 94.94 72 LEU A N 1
ATOM 544 C CA . LEU A 1 72 ? -3.052 4.014 1.107 1.00 94.94 72 LEU A CA 1
ATOM 545 C C . LEU A 1 72 ? -1.605 3.541 1.050 1.00 94.94 72 LEU A C 1
ATOM 547 O O . LEU A 1 72 ? -0.743 4.067 1.757 1.00 94.94 72 LEU A O 1
ATOM 551 N N . VAL A 1 73 ? -1.349 2.547 0.210 1.00 92.69 73 VAL A N 1
ATOM 552 C CA . VAL A 1 73 ? -0.023 1.998 -0.056 1.00 92.69 73 VAL A CA 1
ATOM 553 C C . VAL A 1 73 ? 0.444 2.503 -1.401 1.00 92.69 73 VAL A C 1
ATOM 555 O O . VAL A 1 73 ? -0.239 2.328 -2.407 1.00 92.69 73 VAL A O 1
ATOM 558 N N . LYS A 1 74 ? 1.648 3.052 -1.432 1.00 91.25 74 LYS A N 1
ATOM 559 C CA . LYS A 1 74 ? 2.373 3.348 -2.655 1.00 91.25 74 LYS A CA 1
ATOM 560 C C . LYS A 1 74 ? 3.646 2.526 -2.664 1.00 91.25 74 LYS A C 1
ATOM 562 O O . LYS A 1 74 ? 4.408 2.563 -1.705 1.00 91.25 74 LYS A O 1
ATOM 567 N N . ALA A 1 75 ? 3.878 1.785 -3.735 1.00 87.50 75 ALA A N 1
ATOM 568 C CA . ALA A 1 75 ? 5.091 1.004 -3.899 1.00 87.50 75 ALA A CA 1
ATOM 569 C C . ALA A 1 75 ? 5.717 1.315 -5.247 1.00 87.50 75 ALA A C 1
ATOM 571 O O . ALA A 1 75 ? 5.046 1.305 -6.276 1.00 87.50 75 ALA A O 1
ATOM 572 N N . GLN A 1 76 ? 7.011 1.588 -5.221 1.00 85.56 76 GLN A N 1
ATOM 573 C CA . GLN A 1 76 ? 7.766 2.003 -6.379 1.00 85.56 76 GLN A CA 1
ATOM 574 C C . GLN A 1 76 ? 9.084 1.247 -6.417 1.00 85.56 76 GLN A C 1
ATOM 576 O O . GLN A 1 76 ? 9.722 1.010 -5.392 1.00 85.56 76 GLN A O 1
ATOM 581 N N . ALA A 1 77 ? 9.498 0.867 -7.615 1.00 82.50 77 ALA A N 1
ATOM 582 C CA . ALA A 1 77 ? 10.854 0.421 -7.863 1.00 82.50 77 ALA A CA 1
ATOM 583 C C . ALA A 1 77 ? 11.449 1.262 -8.982 1.00 82.50 77 ALA A C 1
ATOM 585 O O . ALA A 1 77 ? 10.724 1.716 -9.873 1.00 82.50 77 ALA A O 1
ATOM 586 N N . TYR A 1 78 ? 12.755 1.458 -8.903 1.00 80.06 78 TYR A N 1
ATOM 587 C CA . TYR A 1 78 ? 13.542 2.228 -9.842 1.00 80.06 78 TYR A CA 1
ATOM 588 C C . TYR A 1 78 ? 14.719 1.387 -10.306 1.00 80.06 78 TYR A C 1
ATOM 590 O O . TYR A 1 78 ? 15.400 0.764 -9.489 1.00 80.06 78 TYR A O 1
ATOM 598 N N . GLN A 1 79 ? 14.956 1.395 -11.610 1.00 77.94 79 GLN A N 1
ATOM 599 C CA . GLN A 1 79 ? 16.212 0.964 -12.203 1.00 77.94 79 GLN A CA 1
ATOM 600 C C . GLN A 1 79 ? 16.893 2.217 -12.740 1.00 77.94 79 GLN A C 1
ATOM 602 O O . GLN A 1 79 ? 16.331 2.902 -13.597 1.00 77.94 79 GLN A O 1
ATOM 607 N N . ASP A 1 80 ? 18.043 2.555 -12.156 1.00 76.56 80 ASP A N 1
ATOM 608 C CA . ASP A 1 80 ? 18.661 3.874 -12.302 1.00 76.56 80 ASP A CA 1
ATOM 609 C C . ASP A 1 80 ? 17.652 4.980 -11.918 1.00 76.56 80 ASP A C 1
ATOM 611 O O . ASP A 1 80 ? 17.201 5.022 -10.772 1.00 76.56 80 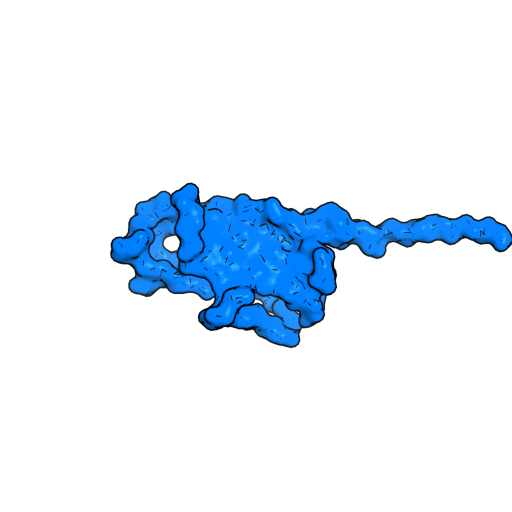ASP A O 1
ATOM 615 N N . ASP A 1 81 ? 17.233 5.820 -12.868 1.00 79.44 81 ASP A N 1
ATOM 616 C CA . ASP A 1 81 ? 16.216 6.868 -12.683 1.00 79.44 81 ASP A CA 1
ATOM 617 C C . ASP A 1 81 ? 14.841 6.500 -13.280 1.00 79.44 81 ASP A C 1
ATOM 619 O O . ASP A 1 81 ? 13.909 7.309 -13.291 1.00 79.44 81 ASP A O 1
ATOM 623 N N . THR A 1 82 ? 14.680 5.272 -13.783 1.00 80.81 82 THR A N 1
ATOM 624 C CA . THR A 1 82 ? 13.450 4.832 -14.453 1.00 80.81 82 THR A CA 1
ATOM 625 C C . THR A 1 82 ? 12.518 4.123 -13.480 1.00 80.81 82 THR A C 1
ATOM 627 O O . THR A 1 82 ? 12.842 3.065 -12.943 1.00 80.81 82 THR A O 1
ATOM 630 N N . ALA A 1 83 ? 11.322 4.681 -13.289 1.00 84.38 83 ALA A N 1
ATOM 631 C CA . ALA A 1 83 ? 10.250 4.041 -12.536 1.00 84.38 83 ALA A CA 1
ATOM 632 C C . ALA A 1 83 ? 9.773 2.756 -13.241 1.00 84.38 83 ALA A C 1
ATOM 634 O O . ALA A 1 83 ? 9.433 2.777 -14.425 1.00 84.38 83 ALA A O 1
ATOM 635 N N . LEU A 1 84 ? 9.734 1.645 -12.501 1.00 83.62 84 LEU A N 1
ATOM 636 C CA . LEU A 1 84 ? 9.358 0.318 -13.004 1.00 83.62 84 LEU A CA 1
ATOM 637 C C . LEU A 1 84 ? 7.855 0.024 -12.900 1.00 83.62 84 LEU A C 1
ATOM 639 O O . LEU A 1 84 ? 7.307 -0.750 -13.682 1.00 83.62 84 LEU A O 1
ATOM 643 N N . PHE A 1 85 ? 7.177 0.643 -11.934 1.00 86.81 85 PHE A N 1
ATOM 644 C CA . PHE A 1 85 ? 5.746 0.460 -11.688 1.00 86.81 85 PHE A CA 1
ATOM 645 C C . PHE A 1 85 ? 4.979 1.769 -11.859 1.00 86.81 85 PHE A C 1
ATOM 647 O O . PHE A 1 85 ? 5.564 2.851 -11.775 1.00 86.81 85 PHE A O 1
ATOM 654 N N . LEU A 1 86 ? 3.674 1.672 -12.112 1.00 87.69 86 LEU A N 1
ATOM 655 C CA . LEU A 1 86 ? 2.779 2.821 -12.120 1.00 87.69 86 LEU A CA 1
ATOM 656 C C . LEU A 1 86 ? 2.800 3.518 -10.760 1.00 87.69 86 LEU A C 1
ATOM 658 O O . LEU A 1 86 ? 2.680 2.873 -9.720 1.00 87.69 86 LEU A O 1
ATOM 662 N N . ASP A 1 87 ? 2.872 4.847 -10.798 1.00 85.19 87 ASP A N 1
ATOM 663 C CA . ASP A 1 87 ? 2.737 5.704 -9.624 1.00 85.19 87 ASP A CA 1
ATOM 664 C C . ASP A 1 87 ? 1.262 5.726 -9.197 1.00 85.19 87 ASP A C 1
ATOM 666 O O . ASP A 1 87 ? 0.493 6.621 -9.539 1.00 85.19 87 ASP A O 1
ATOM 670 N N . THR A 1 88 ? 0.812 4.645 -8.563 1.00 86.25 88 THR A N 1
ATOM 671 C CA . THR A 1 88 ? -0.583 4.454 -8.160 1.00 86.25 88 THR A CA 1
ATOM 672 C C . THR A 1 88 ? -0.644 4.002 -6.716 1.00 86.25 88 THR A C 1
ATOM 674 O O . THR A 1 88 ? 0.091 3.115 -6.284 1.00 86.25 88 THR A O 1
ATOM 677 N N . GLU A 1 89 ? -1.542 4.631 -5.969 1.00 90.94 89 GLU A N 1
ATOM 678 C CA . GLU A 1 89 ? -1.823 4.251 -4.596 1.00 90.94 89 GLU A CA 1
ATOM 679 C C . GLU A 1 89 ? -2.934 3.215 -4.551 1.00 90.94 89 GLU A C 1
ATOM 681 O O . GLU A 1 89 ? -3.930 3.319 -5.268 1.00 90.94 89 GLU A O 1
ATOM 686 N N . GLN A 1 90 ? -2.774 2.235 -3.674 1.00 92.50 90 GLN A N 1
ATOM 687 C CA . GLN A 1 90 ? -3.768 1.203 -3.438 1.00 92.50 90 GLN A CA 1
ATOM 688 C C . GLN A 1 90 ? -4.315 1.319 -2.032 1.00 92.50 90 GLN A C 1
ATOM 690 O O . GLN A 1 90 ? -3.565 1.373 -1.059 1.00 92.50 90 GLN A O 1
ATOM 695 N N . ALA A 1 91 ? -5.638 1.372 -1.945 1.00 94.62 91 ALA A N 1
ATOM 696 C CA . ALA A 1 91 ? -6.342 1.482 -0.686 1.00 94.62 91 ALA A CA 1
ATOM 697 C C . ALA A 1 91 ? -6.659 0.095 -0.121 1.00 94.62 91 ALA A C 1
ATOM 699 O O . ALA A 1 91 ? -7.138 -0.779 -0.842 1.00 94.62 91 ALA A O 1
ATOM 700 N N . PHE A 1 92 ? -6.476 -0.079 1.183 1.00 94.62 92 PHE A N 1
ATOM 701 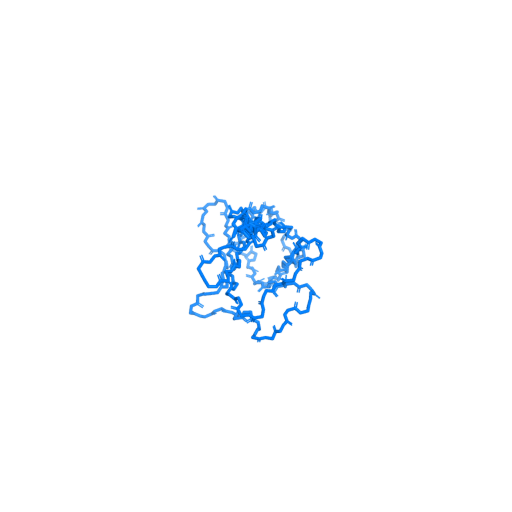C CA . PHE A 1 92 ? -7.027 -1.204 1.929 1.00 94.62 92 PHE A CA 1
ATOM 702 C C . PHE A 1 92 ? -7.556 -0.725 3.282 1.00 94.62 92 PHE A C 1
ATOM 704 O O . PHE A 1 92 ? -7.122 0.299 3.808 1.00 94.62 92 PHE A O 1
ATOM 711 N N . THR A 1 93 ? -8.512 -1.456 3.847 1.00 95.31 93 THR A N 1
ATOM 712 C CA . THR A 1 93 ? -9.051 -1.166 5.179 1.00 95.31 93 THR A CA 1
ATOM 713 C C . THR A 1 93 ? -8.383 -2.066 6.202 1.00 95.31 93 THR A C 1
ATOM 715 O O . THR A 1 93 ? -8.303 -3.279 5.990 1.00 95.31 93 THR A O 1
ATOM 718 N N . TRP A 1 94 ? -7.916 -1.474 7.300 1.00 93.88 94 TRP A N 1
ATOM 719 C CA . TRP A 1 94 ? -7.334 -2.236 8.393 1.00 93.88 94 TRP A CA 1
ATOM 720 C C . TRP A 1 94 ? -8.410 -2.829 9.309 1.00 93.88 94 TRP A C 1
ATOM 722 O O . TRP A 1 94 ? -9.281 -2.101 9.784 1.00 93.88 94 TRP A O 1
ATOM 732 N N . ASP A 1 95 ? -8.356 -4.133 9.586 1.00 93.12 95 ASP A N 1
ATOM 733 C CA . ASP A 1 95 ? -9.369 -4.827 10.401 1.00 93.12 95 ASP A CA 1
ATOM 734 C C . ASP A 1 95 ? -9.190 -4.669 11.924 1.00 93.12 95 ASP A C 1
ATOM 736 O O . ASP A 1 95 ? -10.094 -5.006 12.690 1.00 93.12 95 ASP A O 1
ATOM 740 N N . GLY A 1 96 ? -8.066 -4.095 12.368 1.00 91.06 96 GLY A N 1
ATOM 741 C CA . GLY A 1 96 ? -7.745 -3.898 13.785 1.00 91.06 96 GLY A CA 1
ATOM 742 C C . GLY A 1 96 ? -6.797 -4.942 14.380 1.00 91.06 96 GLY A C 1
ATOM 743 O O . GLY A 1 96 ? -6.357 -4.768 15.520 1.00 91.06 96 GLY A O 1
ATOM 744 N N . GLY A 1 97 ? -6.456 -5.998 13.637 1.00 92.69 97 GLY A N 1
ATOM 745 C CA . GLY A 1 97 ? -5.526 -7.050 14.043 1.00 92.69 97 GLY A CA 1
ATOM 746 C C . GLY A 1 97 ? -4.278 -7.157 13.167 1.00 92.69 97 GLY A C 1
ATOM 747 O O . GLY A 1 97 ? -3.900 -6.234 12.439 1.00 92.69 97 GLY A O 1
ATOM 748 N N . ASP A 1 98 ? -3.601 -8.300 13.274 1.00 94.50 98 ASP A N 1
ATOM 749 C CA . ASP A 1 98 ? -2.591 -8.698 12.299 1.00 94.50 98 ASP A CA 1
ATOM 750 C C . ASP A 1 98 ? -3.269 -8.976 10.956 1.00 94.50 98 ASP A C 1
ATOM 752 O O . ASP A 1 98 ? -4.193 -9.785 10.878 1.00 94.50 98 ASP A O 1
ATOM 756 N N . GLN A 1 99 ? -2.787 -8.336 9.892 1.00 93.69 99 GLN A N 1
ATOM 757 C CA . GLN A 1 99 ? -3.437 -8.403 8.585 1.00 93.69 99 GLN A CA 1
ATOM 758 C C . GLN A 1 99 ? -2.431 -8.690 7.478 1.00 93.69 99 GLN A C 1
ATOM 760 O O . GLN A 1 99 ? -1.323 -8.152 7.452 1.00 93.69 99 GLN A O 1
ATOM 765 N N . HIS A 1 100 ? -2.837 -9.532 6.534 1.00 94.38 100 HIS A N 1
ATOM 766 C CA . HIS A 1 100 ? -2.130 -9.741 5.279 1.00 94.38 100 HIS A CA 1
ATOM 767 C C . HIS A 1 100 ? -2.895 -9.051 4.153 1.00 94.38 100 HIS A C 1
ATOM 769 O O . HIS A 1 100 ? -4.112 -9.207 4.057 1.00 94.38 100 HIS A O 1
ATOM 775 N N . VAL A 1 101 ? -2.192 -8.303 3.307 1.00 92.50 101 VAL A N 1
ATOM 776 C CA . VAL A 1 101 ? -2.789 -7.591 2.176 1.00 92.50 101 VAL A CA 1
ATOM 777 C C . VAL A 1 101 ? -1.953 -7.819 0.928 1.00 92.50 101 VAL A C 1
ATOM 779 O O . VAL A 1 101 ? -0.752 -7.556 0.912 1.00 92.50 101 VAL A O 1
ATOM 782 N N . ASP A 1 102 ? -2.604 -8.275 -0.130 1.00 91.75 102 ASP A N 1
ATOM 783 C CA . ASP A 1 102 ? -2.014 -8.366 -1.456 1.00 91.75 102 ASP A CA 1
ATOM 784 C C . ASP A 1 102 ? -2.178 -7.037 -2.201 1.00 91.75 102 ASP A C 1
ATOM 786 O O . ASP A 1 102 ? -3.274 -6.485 -2.289 1.00 91.75 102 ASP A O 1
ATOM 790 N N . ILE A 1 103 ? -1.074 -6.519 -2.732 1.00 90.19 103 ILE A N 1
ATOM 791 C CA . ILE A 1 103 ? -0.986 -5.220 -3.399 1.00 90.19 103 ILE A CA 1
ATOM 792 C C . ILE A 1 103 ? -0.515 -5.470 -4.843 1.00 90.19 103 ILE A C 1
ATOM 794 O O . ILE A 1 103 ? 0.689 -5.636 -5.067 1.00 90.19 103 ILE A O 1
ATOM 798 N N . PRO A 1 104 ? -1.428 -5.551 -5.830 1.00 89.88 104 PRO A N 1
ATOM 799 C CA . PRO A 1 104 ? -1.073 -5.836 -7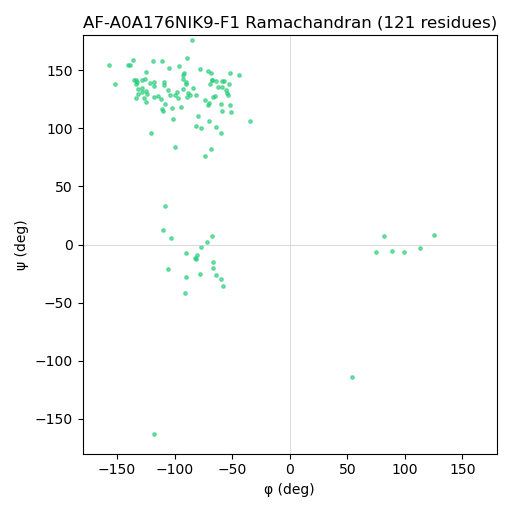.219 1.00 89.88 104 PRO A CA 1
ATOM 800 C C . PRO A 1 104 ? -0.343 -4.671 -7.882 1.00 89.88 104 PRO A C 1
ATOM 802 O O . PRO A 1 104 ? -0.871 -3.569 -7.980 1.00 89.88 104 PRO A O 1
ATOM 805 N N . LEU A 1 105 ? 0.874 -4.900 -8.368 1.00 86.69 105 LEU A N 1
ATOM 806 C CA . LEU A 1 105 ? 1.657 -3.887 -9.069 1.00 86.69 105 LEU A CA 1
ATOM 807 C C . LEU A 1 105 ? 1.440 -3.968 -10.576 1.00 86.69 105 LEU A C 1
ATOM 809 O O . LEU A 1 105 ? 1.279 -5.037 -11.157 1.00 86.69 105 LEU A O 1
ATOM 813 N N . SER A 1 106 ? 1.470 -2.808 -11.221 1.00 87.88 106 SER A N 1
ATOM 814 C CA . SER A 1 106 ? 1.361 -2.669 -12.674 1.00 87.88 106 SER A CA 1
ATOM 815 C C . SER A 1 106 ? 2.603 -1.974 -13.209 1.00 87.88 106 SER A C 1
ATOM 817 O O . SER A 1 106 ? 3.084 -1.034 -12.579 1.00 87.88 106 SER A O 1
ATOM 819 N N . LEU A 1 107 ? 3.131 -2.424 -14.350 1.00 84.69 107 LEU A N 1
ATOM 820 C CA . LEU A 1 107 ? 4.336 -1.838 -14.947 1.00 84.69 107 LEU A CA 1
ATOM 821 C C . LEU A 1 107 ? 4.078 -0.422 -15.451 1.00 84.69 107 LEU A C 1
ATOM 823 O O . LEU A 1 107 ? 3.021 -0.137 -16.018 1.00 84.69 107 LEU A O 1
ATOM 827 N N . ALA A 1 108 ? 5.067 0.453 -15.277 1.00 85.19 108 ALA A N 1
ATOM 828 C CA . ALA A 1 108 ? 5.015 1.775 -15.878 1.00 85.19 108 ALA A CA 1
ATOM 829 C C . ALA A 1 108 ? 5.212 1.667 -17.405 1.00 85.19 108 ALA A C 1
ATOM 831 O O . ALA A 1 108 ? 5.955 0.800 -17.869 1.00 85.19 108 ALA A O 1
ATOM 832 N N . PRO A 1 109 ? 4.626 2.569 -18.217 1.00 75.75 109 PRO A N 1
ATOM 833 C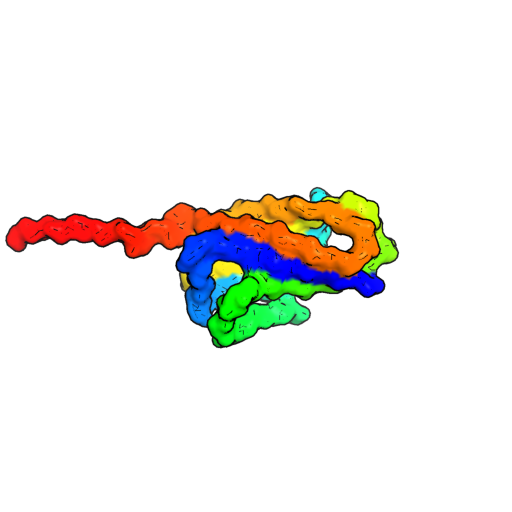 CA . PRO A 1 109 ? 4.807 2.544 -19.669 1.00 75.75 109 PRO A CA 1
ATOM 834 C C . PRO A 1 109 ? 6.277 2.641 -20.090 1.00 75.75 109 PRO A C 1
ATOM 836 O O . PRO A 1 109 ? 6.681 1.985 -21.042 1.00 75.75 109 PRO A O 1
ATOM 839 N N . ALA A 1 110 ? 7.083 3.420 -19.357 1.00 69.50 110 ALA A N 1
ATOM 840 C CA . ALA A 1 110 ? 8.518 3.580 -19.599 1.00 69.50 110 ALA A CA 1
ATOM 841 C C . ALA A 1 110 ? 9.311 2.275 -19.405 1.00 69.50 110 ALA A C 1
ATOM 843 O O . ALA A 1 110 ? 10.340 2.077 -20.041 1.00 69.50 110 ALA A O 1
ATOM 844 N N . SER A 1 111 ? 8.802 1.360 -18.584 1.00 59.09 111 SER A N 1
ATOM 845 C CA . SER A 1 111 ? 9.404 0.053 -18.302 1.00 59.09 111 SER A CA 1
ATOM 846 C C . SER A 1 111 ? 9.075 -0.991 -19.377 1.00 59.09 111 SER A C 1
ATOM 848 O O . SER A 1 111 ? 9.676 -2.058 -19.406 1.00 59.09 111 SER A O 1
ATOM 850 N N . LEU A 1 112 ? 8.126 -0.699 -20.277 1.00 62.62 112 LEU A N 1
ATOM 851 C CA . LEU A 1 112 ? 7.736 -1.571 -21.395 1.00 62.62 112 LEU A CA 1
ATOM 852 C C . LEU A 1 112 ? 8.553 -1.302 -22.677 1.00 62.62 112 LEU A C 1
ATOM 854 O O . LEU A 1 112 ? 8.418 -2.026 -23.666 1.00 62.62 112 LEU A O 1
ATOM 858 N N . VAL A 1 113 ? 9.379 -0.248 -22.689 1.00 55.56 113 VAL A N 1
ATOM 859 C CA . VAL A 1 113 ? 10.005 0.295 -23.910 1.00 55.56 113 VAL A CA 1
ATOM 860 C C . VAL A 1 113 ? 11.257 -0.485 -24.346 1.00 55.56 113 VAL A C 1
ATOM 862 O O . VAL A 1 113 ? 11.675 -0.362 -25.495 1.00 55.56 113 VAL A O 1
ATOM 865 N N . GLU A 1 114 ? 11.810 -1.374 -23.515 1.00 48.97 114 GLU A N 1
ATOM 866 C CA . GLU A 1 114 ? 12.986 -2.190 -23.883 1.00 48.97 114 GLU A CA 1
ATOM 867 C C . GLU A 1 114 ? 12.712 -3.307 -24.915 1.00 48.97 114 GLU A C 1
ATOM 869 O O . GLU A 1 114 ? 13.633 -4.013 -25.318 1.00 48.97 114 GLU A O 1
ATOM 874 N N . THR A 1 115 ? 11.484 -3.440 -25.430 1.00 46.34 115 THR A N 1
ATOM 875 C CA . THR A 1 115 ? 11.141 -4.455 -26.451 1.00 46.34 115 THR A CA 1
ATOM 876 C C . THR A 1 115 ? 10.841 -3.916 -27.849 1.00 46.34 115 THR A C 1
ATOM 878 O O . THR A 1 115 ? 10.373 -4.669 -28.702 1.00 46.34 115 THR A O 1
ATOM 881 N N . VAL A 1 116 ? 11.141 -2.649 -28.147 1.00 43.88 116 VAL A N 1
ATOM 882 C CA . VAL A 1 116 ? 11.104 -2.167 -29.538 1.00 43.88 116 VAL A CA 1
ATOM 883 C C . VAL A 1 116 ? 12.525 -2.153 -30.090 1.00 43.88 116 VAL A C 1
ATOM 885 O O . VAL A 1 116 ? 13.199 -1.125 -30.095 1.00 43.88 116 VAL A O 1
ATOM 888 N N . GLN A 1 117 ? 12.989 -3.314 -30.572 1.00 42.31 117 GLN A N 1
ATOM 889 C CA . GLN A 1 117 ? 14.112 -3.353 -31.510 1.00 42.31 117 GLN A CA 1
ATOM 890 C C . GLN A 1 117 ? 13.792 -2.378 -32.647 1.00 42.31 117 GLN A C 1
ATOM 892 O O . GLN A 1 117 ? 12.843 -2.589 -33.406 1.00 42.31 117 GLN A O 1
ATOM 897 N N . ALA A 1 118 ? 14.567 -1.299 -32.756 1.00 50.09 118 ALA A N 1
ATOM 898 C CA . ALA A 1 118 ? 14.508 -0.435 -33.921 1.00 50.09 118 ALA A CA 1
ATOM 899 C C . ALA A 1 118 ? 14.723 -1.307 -35.174 1.00 50.09 118 ALA A C 1
ATOM 901 O O . ALA A 1 118 ? 15.671 -2.102 -35.190 1.00 50.09 118 ALA A O 1
ATOM 902 N N . PRO A 1 119 ? 13.875 -1.212 -36.215 1.00 49.16 119 PRO A N 1
ATOM 903 C CA . PRO A 1 119 ? 14.130 -1.930 -37.453 1.00 49.16 119 PRO A CA 1
ATOM 904 C C . PRO A 1 119 ? 15.476 -1.459 -38.006 1.00 49.16 119 PRO A C 1
ATOM 906 O O . PRO A 1 119 ? 15.680 -0.270 -38.255 1.00 49.16 119 PRO A O 1
ATOM 909 N N . THR A 1 120 ? 16.419 -2.385 -38.173 1.00 49.62 120 THR A N 1
ATOM 910 C CA . THR A 1 120 ? 17.657 -2.114 -38.899 1.00 49.62 120 THR A CA 1
ATOM 911 C C . THR A 1 120 ? 17.287 -1.815 -40.349 1.00 49.62 120 THR A C 1
ATOM 913 O O . THR A 1 120 ? 17.005 -2.726 -41.125 1.00 49.62 120 THR A O 1
ATOM 916 N N . PHE A 1 121 ? 17.271 -0.539 -40.728 1.00 56.94 121 PHE A N 1
ATOM 917 C CA . PHE A 1 121 ? 17.292 -0.162 -42.135 1.00 56.94 121 PHE A CA 1
ATOM 918 C C . PHE A 1 121 ? 18.725 -0.340 -42.630 1.00 56.94 121 PHE A C 1
ATOM 920 O O . PHE A 1 121 ? 19.603 0.468 -42.338 1.00 56.94 121 PHE A O 1
ATOM 927 N N . GLY A 1 122 ? 18.968 -1.454 -43.319 1.00 51.34 122 GLY A N 1
ATOM 928 C CA . GLY A 1 122 ? 20.200 -1.663 -44.065 1.00 51.34 122 GLY A CA 1
ATOM 929 C C . GLY A 1 122 ? 20.254 -0.741 -45.282 1.00 51.34 122 GLY A C 1
ATOM 930 O O . GLY A 1 122 ? 19.256 -0.564 -45.984 1.00 51.34 122 GLY A O 1
ATOM 931 N N . SER A 1 123 ? 21.422 -0.163 -45.538 1.00 43.88 123 SER A N 1
ATOM 932 C CA . SER A 1 123 ? 21.853 0.340 -46.846 1.00 43.88 123 SER A CA 1
ATOM 933 C C . SER A 1 123 ? 23.362 0.202 -46.941 1.00 43.88 123 SER A C 1
ATOM 935 O O . SER A 1 123 ? 24.032 0.566 -45.949 1.00 43.88 123 SER A O 1
#

pLDDT: mean 76.86, std 18.12, range [30.77, 95.31]

Mean predicted aligned error: 9.56 Å

Solvent-accessible surface area (backbone atoms only — not comparable to full-atom values): 7542 Å² total; per-residue (Å²): 118,31,46,40,38,36,38,46,40,64,47,90,95,60,74,84,64,77,82,45,54,66,37,38,39,30,22,38,85,88,67,50,77,71,45,54,36,73,51,101,89,36,73,71,76,72,91,56,76,76,71,77,72,51,69,50,75,50,73,45,48,62,92,83,44,59,59,66,44,48,36,35,38,37,58,44,37,24,51,85,90,44,52,41,33,42,97,55,73,46,78,48,67,42,83,64,59,69,42,79,42,82,44,81,50,50,71,18,75,78,56,61,58,89,74,66,78,73,80,82,80,83,131

Nearest PDB structures (foldseek):
  2r2c-assembly1_A  TM=4.681E-01  e=4.054E-02  Porphyromonas gingivalis W83
  8xgl-assembly1_B  TM=4.309E-01  e=2.659E+00  Pyricularia oryzae
  3shs-assembly1_A  TM=2.907E-01  e=8.785E-01  Escherichia phage RB49
  6yjp-assembly1_C  TM=4.242E-01  e=6.291E+00  Homo sapiens

Organism: NCBI:txid86265

Foldseek 3Di:
DAKEKEFEAEDPPDFDDLPKFKKKWKDFPVRHTPDIDPDPPDDGDDSGGCPDTDMDMDDDDCVVDPAQTKMWMFMWMDDPNDTFWDRDIDIDGHRSHHYYHYHYTHGDPSNVPPPDPPPPPDD